Protein AF-A0A416BZJ3-F1 (afdb_monomer)

Foldseek 3Di:
DDDQPKWFQFPPPRDIDTADKDKDQQDDFDPVDPGDDDPVRIFIWGWDWADDPDPDDTDIDITTGDPVGMD

Sequence (71 aa):
MREILFRGKSIKTNQWIYGGFHIWEKRQVCALSNDSLKDDEISYVITVNSFADWNMPRTMQAVEVIADTVG

Mean predicted aligned error: 6.23 Å

Structure (mmCIF, N/CA/C/O backbone):
data_AF-A0A416BZJ3-F1
#
_entry.id   AF-A0A416BZJ3-F1
#
loop_
_atom_site.group_PDB
_atom_site.id
_atom_site.type_symbol
_atom_site.label_atom_id
_atom_site.label_alt_id
_atom_site.label_comp_id
_atom_site.label_asym_id
_atom_site.label_entity_id
_atom_site.label_seq_id
_atom_site.pdbx_PDB_ins_code
_atom_site.Cartn_x
_atom_site.Cartn_y
_atom_site.Cartn_z
_atom_site.occupancy
_atom_site.B_iso_or_equiv
_atom_site.auth_seq_id
_atom_site.auth_comp_id
_atom_site.auth_asym_id
_atom_site.auth_atom_id
_atom_site.pdbx_PDB_model_num
ATOM 1 N N . MET A 1 1 ? -20.736 9.320 -4.761 1.00 43.50 1 MET A N 1
ATOM 2 C CA . MET A 1 1 ? -20.203 8.420 -3.719 1.00 43.50 1 MET A CA 1
ATOM 3 C C . MET A 1 1 ? -19.378 7.377 -4.459 1.00 43.50 1 MET A C 1
ATOM 5 O O . MET A 1 1 ? -19.963 6.650 -5.242 1.00 43.50 1 MET A O 1
ATOM 9 N N . ARG A 1 2 ? -18.03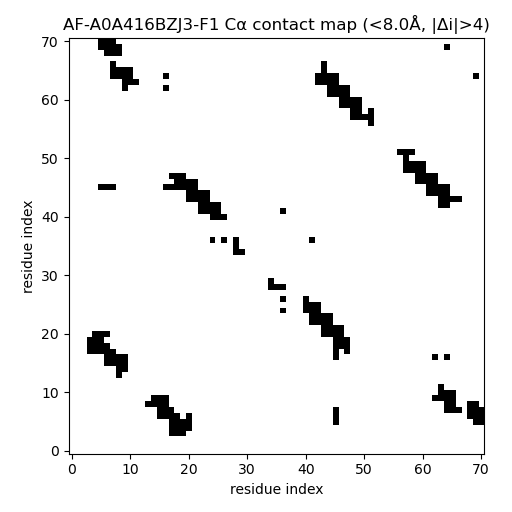8 7.422 -4.401 1.00 56.91 2 ARG A N 1
ATOM 10 C CA . ARG A 1 2 ? -17.212 6.405 -5.080 1.00 56.91 2 ARG A CA 1
ATOM 11 C C . ARG A 1 2 ? -17.290 5.133 -4.244 1.00 56.91 2 ARG A C 1
ATOM 13 O O . ARG A 1 2 ? -17.031 5.212 -3.046 1.00 56.91 2 ARG A O 1
ATOM 20 N N . GLU A 1 3 ? -17.694 4.024 -4.856 1.00 59.38 3 GLU A N 1
ATOM 21 C CA . GLU A 1 3 ? -17.675 2.721 -4.197 1.00 59.38 3 GLU A CA 1
ATOM 22 C C . GLU A 1 3 ? -16.254 2.421 -3.730 1.00 59.38 3 GLU A C 1
ATOM 24 O O . GLU A 1 3 ? -15.275 2.592 -4.458 1.00 59.38 3 GLU A O 1
ATOM 29 N N . ILE A 1 4 ? -16.151 2.048 -2.463 1.00 64.12 4 ILE A N 1
ATOM 30 C CA . ILE A 1 4 ? -14.918 1.566 -1.869 1.00 64.12 4 ILE A CA 1
ATOM 31 C C . ILE A 1 4 ? -14.770 0.130 -2.362 1.00 64.12 4 ILE A C 1
ATOM 33 O O . ILE A 1 4 ? -15.512 -0.743 -1.925 1.00 64.12 4 ILE A O 1
ATOM 37 N N . LEU A 1 5 ? -13.854 -0.083 -3.301 1.00 74.25 5 LEU A N 1
ATOM 38 C CA . LEU A 1 5 ? -13.718 -1.367 -3.990 1.00 74.25 5 LEU A CA 1
ATOM 39 C C . LEU A 1 5 ? -12.904 -2.387 -3.189 1.00 74.25 5 LEU A C 1
ATOM 41 O O . LEU A 1 5 ? -13.101 -3.578 -3.383 1.00 74.25 5 LEU A O 1
ATOM 45 N N . PHE A 1 6 ? -12.010 -1.928 -2.304 1.00 86.06 6 PHE A N 1
ATOM 46 C CA . PHE A 1 6 ? -11.105 -2.805 -1.566 1.00 86.06 6 PHE A CA 1
ATOM 47 C C . PHE A 1 6 ? -10.904 -2.348 -0.118 1.00 86.06 6 PHE A C 1
ATOM 49 O O . PHE A 1 6 ? -10.842 -1.146 0.181 1.00 86.06 6 PHE A O 1
ATOM 56 N N . ARG A 1 7 ? -10.759 -3.320 0.782 1.00 90.69 7 ARG A N 1
ATOM 57 C CA . ARG A 1 7 ? -10.346 -3.148 2.179 1.00 90.69 7 ARG A CA 1
ATOM 58 C C . ARG A 1 7 ? -9.053 -3.900 2.459 1.00 90.69 7 ARG A C 1
ATOM 60 O O . ARG A 1 7 ? -8.767 -4.879 1.793 1.00 90.69 7 ARG A O 1
ATOM 67 N N . GLY A 1 8 ? -8.312 -3.494 3.483 1.00 92.56 8 GLY A N 1
ATOM 68 C CA . GLY A 1 8 ? -7.106 -4.190 3.942 1.00 92.56 8 GLY A CA 1
ATOM 69 C C . GLY A 1 8 ? -6.688 -3.716 5.328 1.00 92.56 8 GLY A C 1
ATOM 70 O O . GLY A 1 8 ? -6.987 -2.585 5.715 1.00 92.56 8 GLY A O 1
ATOM 71 N N . LYS A 1 9 ? -6.030 -4.568 6.115 1.00 94.19 9 LYS A N 1
ATOM 72 C CA . LYS A 1 9 ? -5.535 -4.187 7.444 1.00 94.19 9 LYS A CA 1
ATOM 73 C C . LYS A 1 9 ? -4.213 -3.451 7.327 1.00 94.19 9 LYS A C 1
ATOM 75 O O . LYS A 1 9 ? -3.276 -3.974 6.734 1.00 94.19 9 LYS A O 1
ATOM 80 N N . SER A 1 10 ? -4.119 -2.270 7.931 1.00 92.50 10 SER A N 1
ATOM 81 C CA . SER A 1 10 ? -2.870 -1.511 7.987 1.00 92.50 10 SER A CA 1
ATOM 82 C C . SER A 1 10 ? -1.780 -2.299 8.709 1.00 92.50 10 SER A C 1
ATOM 84 O O . SER A 1 10 ? -2.006 -2.788 9.815 1.00 92.50 10 SER A O 1
ATOM 86 N N . ILE A 1 11 ? -0.573 -2.327 8.140 1.00 92.88 11 ILE A N 1
ATOM 87 C CA . ILE A 1 11 ? 0.601 -2.940 8.784 1.00 92.88 11 ILE A CA 1
ATOM 88 C C . ILE A 1 11 ? 0.955 -2.207 10.091 1.00 92.88 11 ILE A C 1
ATOM 90 O O . ILE A 1 11 ? 1.434 -2.818 11.042 1.00 92.88 11 ILE A O 1
ATOM 94 N N . LYS A 1 12 ? 0.688 -0.895 10.168 1.00 91.69 12 LYS A N 1
ATOM 95 C CA . LYS A 1 12 ? 1.066 -0.057 11.318 1.00 91.69 12 LYS A CA 1
ATOM 96 C C . LYS A 1 12 ? 0.068 -0.123 12.466 1.00 91.69 12 LYS A C 1
ATOM 98 O O . LYS A 1 12 ? 0.469 -0.214 13.620 1.00 91.69 12 LYS A O 1
ATOM 103 N N . THR A 1 13 ? -1.224 -0.015 12.163 1.00 91.69 13 THR A N 1
ATOM 104 C CA . THR A 1 13 ? -2.269 0.124 13.193 1.00 91.69 13 THR A CA 1
ATOM 105 C C . THR A 1 13 ? -3.141 -1.117 13.343 1.00 91.69 13 THR A C 1
ATOM 107 O O . THR A 1 13 ? -3.956 -1.171 14.259 1.00 91.69 13 THR A O 1
ATOM 110 N N . ASN A 1 14 ? -3.002 -2.107 12.453 1.00 91.88 14 ASN A N 1
ATOM 111 C CA . ASN A 1 14 ? -3.848 -3.303 12.368 1.00 91.88 14 ASN A CA 1
ATOM 112 C C . ASN A 1 14 ? -5.354 -3.003 12.186 1.00 91.88 14 ASN A C 1
ATOM 114 O O . ASN A 1 14 ? -6.206 -3.876 12.360 1.00 91.88 14 ASN A O 1
ATOM 118 N N . GLN A 1 15 ? -5.694 -1.760 11.837 1.00 92.88 15 GLN A N 1
ATOM 119 C CA . GLN A 1 15 ? -7.058 -1.320 11.563 1.00 92.88 15 GLN A CA 1
ATOM 120 C C . GLN A 1 15 ? -7.405 -1.536 10.093 1.00 92.88 15 GLN A C 1
ATOM 122 O O . GLN A 1 15 ? -6.538 -1.476 9.222 1.00 92.88 15 GLN A O 1
ATOM 127 N N . TRP A 1 16 ? -8.688 -1.758 9.820 1.00 92.00 16 TRP A N 1
ATOM 128 C CA . TRP A 1 16 ? -9.198 -1.856 8.459 1.00 92.00 16 TRP A CA 1
ATOM 129 C C . TRP A 1 16 ? -9.187 -0.491 7.772 1.00 92.00 16 TRP A C 1
ATOM 131 O O . TRP A 1 16 ? -9.780 0.467 8.267 1.00 92.00 16 TRP A O 1
ATOM 141 N N . ILE A 1 17 ? -8.534 -0.435 6.618 1.00 91.00 17 ILE A N 1
ATOM 142 C CA . ILE A 1 17 ? -8.475 0.710 5.716 1.00 91.00 17 ILE A CA 1
ATOM 143 C C . ILE A 1 17 ? -9.246 0.359 4.452 1.00 91.00 17 ILE A C 1
ATOM 145 O O . ILE A 1 17 ? -9.273 -0.795 4.032 1.00 91.00 17 ILE A O 1
ATOM 149 N N . TYR A 1 18 ? -9.874 1.364 3.861 1.00 90.31 18 TYR A N 1
ATOM 150 C CA . TYR A 1 18 ? -10.84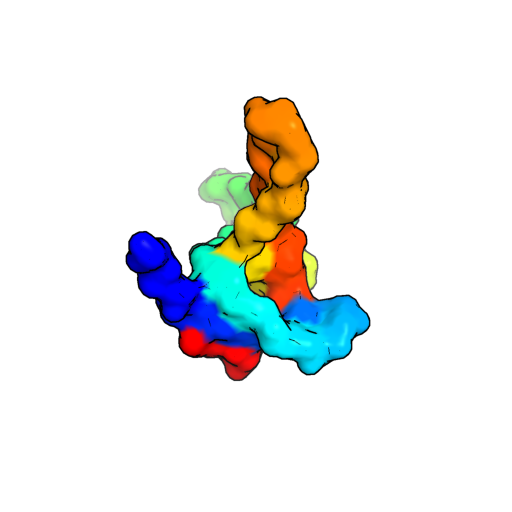0 1.229 2.785 1.00 90.31 18 TYR A CA 1
ATOM 151 C C . TYR A 1 18 ? -10.515 2.240 1.687 1.00 90.31 18 TYR A C 1
ATOM 153 O O . TYR A 1 18 ? -10.374 3.428 1.982 1.00 90.31 18 TYR A O 1
ATOM 161 N N . GLY A 1 19 ? -10.399 1.798 0.435 1.00 90.12 19 GLY A N 1
ATOM 162 C CA . GLY A 1 19 ? -10.071 2.703 -0.665 1.00 90.12 19 GLY A CA 1
ATOM 163 C C . GLY A 1 19 ? -9.706 2.006 -1.971 1.00 90.12 19 GLY A C 1
ATOM 164 O O . GLY A 1 19 ? -10.213 0.929 -2.281 1.00 90.12 19 GLY A O 1
ATOM 165 N N . GLY A 1 20 ? -8.850 2.658 -2.761 1.00 88.56 20 GLY A N 1
ATOM 166 C CA . GLY A 1 20 ? -8.343 2.108 -4.019 1.00 88.56 20 GLY A CA 1
ATOM 167 C C . GLY A 1 20 ? -7.084 1.282 -3.787 1.00 88.56 20 GLY A C 1
ATOM 168 O O . GLY A 1 20 ? -6.116 1.799 -3.234 1.00 88.56 20 GLY A O 1
ATOM 169 N N . PHE A 1 21 ? -7.081 0.023 -4.208 1.00 90.38 21 PHE A N 1
ATOM 170 C CA . PHE A 1 21 ? -5.931 -0.865 -4.061 1.00 90.38 21 PHE A CA 1
ATOM 171 C C . PHE A 1 21 ? -4.869 -0.612 -5.140 1.00 90.38 21 PHE A C 1
ATOM 173 O O . PHE A 1 21 ? -5.196 -0.400 -6.308 1.00 90.38 21 PHE A O 1
ATOM 180 N N . HIS A 1 22 ? -3.599 -0.637 -4.742 1.00 90.62 22 HIS A N 1
ATOM 181 C CA . HIS A 1 22 ? -2.454 -0.506 -5.633 1.00 90.62 22 HIS A CA 1
ATOM 182 C C . HIS A 1 22 ? -1.279 -1.351 -5.118 1.00 90.62 22 HIS A C 1
ATOM 184 O O . HIS A 1 22 ? -1.032 -1.420 -3.913 1.00 90.62 22 HIS A O 1
ATOM 190 N N . ILE A 1 23 ? -0.552 -1.983 -6.038 1.00 91.62 23 ILE A N 1
ATOM 191 C CA . ILE A 1 23 ? 0.701 -2.686 -5.750 1.00 91.62 23 ILE A CA 1
ATOM 192 C C . ILE A 1 23 ? 1.835 -1.723 -6.081 1.00 91.62 23 ILE A C 1
ATOM 194 O O . ILE A 1 23 ? 1.950 -1.273 -7.219 1.00 91.62 23 ILE A O 1
ATOM 198 N N . TRP A 1 24 ? 2.639 -1.390 -5.078 1.00 92.12 24 TRP A N 1
ATOM 199 C CA . TRP A 1 24 ? 3.762 -0.477 -5.205 1.00 92.12 24 TRP A CA 1
ATOM 200 C C . TRP A 1 24 ? 5.084 -1.248 -5.210 1.00 92.12 24 TRP A C 1
ATOM 202 O O . TRP A 1 24 ? 5.518 -1.786 -4.193 1.00 92.12 24 TRP A O 1
ATOM 212 N N . GLU A 1 25 ? 5.746 -1.245 -6.362 1.00 91.25 25 GLU A N 1
ATOM 213 C CA . GLU A 1 25 ? 7.118 -1.722 -6.533 1.00 91.25 25 GLU A CA 1
ATOM 214 C C . GLU A 1 25 ? 8.110 -0.645 -6.055 1.00 91.25 25 GLU A C 1
ATOM 216 O O . GLU A 1 25 ? 8.161 0.464 -6.596 1.00 91.25 25 GLU A O 1
ATOM 221 N N . LYS A 1 26 ? 8.904 -0.940 -5.019 1.00 88.44 26 LYS A N 1
ATOM 222 C CA . LYS A 1 26 ? 9.863 0.021 -4.433 1.00 88.44 26 LYS A CA 1
ATOM 223 C C . LYS A 1 26 ? 11.094 0.251 -5.307 1.00 88.44 26 LYS A C 1
ATOM 225 O O . LYS A 1 26 ? 11.778 1.262 -5.149 1.00 88.44 26 LYS A O 1
ATOM 230 N N . ARG A 1 27 ? 11.400 -0.698 -6.192 1.00 89.94 27 ARG A N 1
ATOM 231 C CA . ARG A 1 27 ? 12.589 -0.700 -7.043 1.00 89.94 27 ARG A CA 1
ATOM 232 C C . ARG A 1 27 ? 12.197 -0.968 -8.489 1.00 89.94 27 ARG A C 1
ATOM 234 O O . ARG A 1 27 ? 11.410 -1.863 -8.763 1.00 89.94 27 ARG A O 1
ATOM 241 N 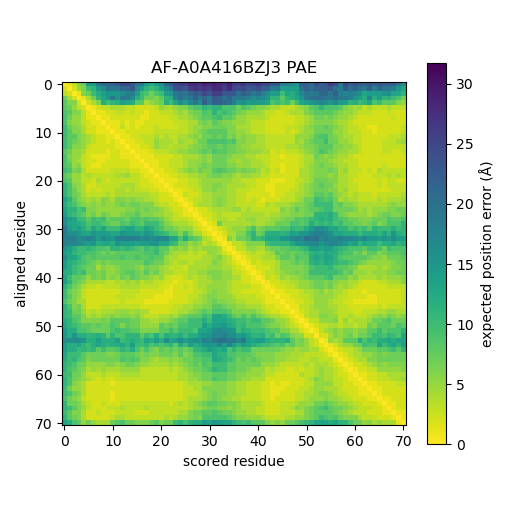N . GLN A 1 28 ? 12.810 -0.231 -9.411 1.00 86.75 28 GLN A N 1
ATOM 242 C CA . GLN A 1 28 ? 12.693 -0.509 -10.838 1.00 86.75 28 GLN A CA 1
ATOM 243 C C . GLN A 1 28 ? 13.552 -1.726 -11.207 1.00 86.75 28 GLN A C 1
ATOM 245 O O . GLN A 1 28 ? 14.757 -1.737 -10.942 1.00 86.75 28 GLN A O 1
ATOM 250 N N . VAL A 1 29 ? 12.951 -2.720 -11.858 1.00 88.31 29 VAL A N 1
ATOM 251 C CA . VAL A 1 29 ? 13.666 -3.898 -12.370 1.00 88.31 29 VAL A CA 1
ATOM 252 C C . VAL A 1 29 ? 14.339 -3.573 -13.703 1.00 88.31 29 VAL A C 1
ATOM 254 O O . VAL A 1 29 ? 13.753 -2.922 -14.572 1.00 88.31 29 VAL A O 1
ATOM 257 N N . CYS A 1 30 ? 15.576 -4.036 -13.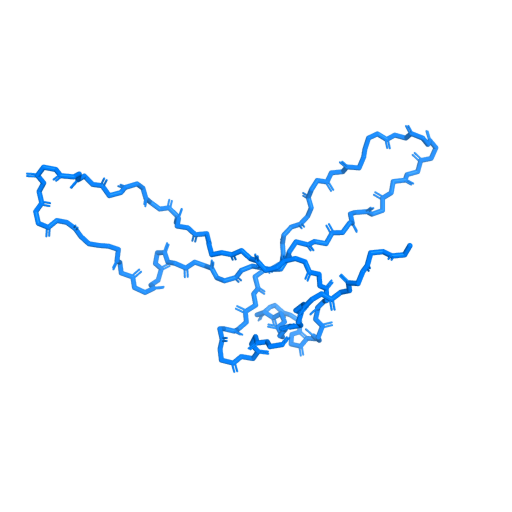890 1.00 85.19 30 CYS A N 1
ATOM 258 C CA . CYS A 1 30 ? 16.255 -3.930 -15.178 1.00 85.19 30 CYS A CA 1
ATOM 259 C C . CYS A 1 30 ? 15.754 -5.015 -16.143 1.00 85.19 30 CYS A C 1
ATOM 261 O O . CYS A 1 30 ? 16.019 -6.199 -15.949 1.00 85.19 30 CYS A O 1
ATOM 263 N N . ALA A 1 31 ? 15.093 -4.602 -17.229 1.00 81.19 31 ALA A N 1
ATOM 264 C CA . ALA A 1 31 ? 14.510 -5.511 -18.221 1.00 81.19 31 ALA A CA 1
ATOM 265 C C . ALA A 1 31 ? 15.538 -6.343 -19.019 1.00 81.19 31 ALA A C 1
ATOM 267 O O . ALA A 1 31 ? 15.168 -7.323 -19.659 1.00 81.19 31 ALA A O 1
ATOM 268 N N . LEU A 1 32 ? 16.815 -5.943 -19.019 1.00 86.38 32 LEU A N 1
ATOM 269 C CA . LEU A 1 32 ? 17.890 -6.599 -19.781 1.00 86.38 32 LEU A CA 1
ATOM 270 C C . LEU A 1 32 ? 18.681 -7.629 -18.961 1.00 86.38 32 LEU A C 1
ATOM 272 O O . LEU A 1 32 ? 19.557 -8.303 -19.500 1.00 86.38 32 LEU A O 1
ATOM 276 N N . SER A 1 33 ? 18.397 -7.750 -17.667 1.00 78.50 33 SER A N 1
ATOM 277 C CA . SER A 1 33 ? 19.014 -8.728 -16.769 1.00 78.50 33 SER A CA 1
ATOM 278 C C . SER A 1 33 ? 17.967 -9.694 -16.228 1.00 78.50 33 SER A C 1
ATOM 280 O O . SER A 1 33 ? 16.783 -9.378 -16.214 1.00 78.50 33 SER A O 1
ATOM 282 N N . ASN A 1 34 ? 18.400 -10.848 -15.713 1.00 82.44 34 ASN A N 1
ATOM 283 C CA . ASN A 1 34 ? 17.528 -11.793 -15.003 1.00 82.44 34 ASN A CA 1
ATOM 284 C C . ASN A 1 34 ? 17.209 -11.314 -13.570 1.00 82.44 34 ASN A C 1
ATOM 286 O O . ASN A 1 34 ? 17.321 -12.067 -12.605 1.00 82.44 34 ASN A O 1
ATOM 290 N N . ASP A 1 35 ? 16.930 -10.021 -13.445 1.00 84.75 35 ASP A N 1
ATOM 291 C CA . ASP A 1 35 ? 16.637 -9.332 -12.199 1.00 84.75 35 ASP A CA 1
ATOM 292 C C . ASP A 1 35 ? 15.137 -9.444 -11.918 1.00 84.75 35 ASP A C 1
ATOM 294 O O . ASP A 1 35 ? 14.313 -9.363 -12.829 1.00 84.75 35 ASP A O 1
ATOM 298 N N . SER A 1 36 ? 14.781 -9.667 -10.660 1.00 84.62 36 SER A N 1
ATOM 299 C CA . SER A 1 36 ? 13.403 -9.872 -10.227 1.00 84.62 36 SER A CA 1
ATOM 300 C C . SER A 1 36 ? 13.169 -9.147 -8.913 1.00 84.62 36 SER A C 1
ATOM 302 O O . SER A 1 36 ? 14.051 -9.122 -8.051 1.00 84.62 36 SER A O 1
ATOM 304 N N . LEU A 1 37 ? 11.967 -8.599 -8.747 1.00 85.38 37 LEU A N 1
ATOM 305 C CA . LEU A 1 37 ? 11.533 -8.059 -7.463 1.00 85.38 37 LEU A CA 1
ATOM 306 C C . LEU A 1 37 ? 11.487 -9.173 -6.423 1.00 85.38 37 LEU A C 1
ATOM 308 O O . LEU A 1 37 ? 10.978 -10.264 -6.686 1.00 85.38 37 LEU A O 1
ATOM 312 N N . LYS A 1 38 ? 12.024 -8.882 -5.244 1.00 87.38 38 LYS A N 1
ATOM 313 C CA . LYS A 1 38 ? 11.817 -9.708 -4.054 1.00 87.38 38 LYS A CA 1
ATOM 314 C C . LYS A 1 38 ? 10.536 -9.278 -3.339 1.00 87.38 38 LYS A C 1
ATOM 316 O O . LYS A 1 38 ? 10.086 -8.145 -3.495 1.00 87.38 38 LYS A O 1
ATOM 321 N N . ASP A 1 39 ? 9.976 -10.156 -2.513 1.00 83.12 39 ASP A N 1
ATOM 322 C CA . ASP A 1 39 ? 8.722 -9.882 -1.797 1.00 83.12 39 ASP A CA 1
ATOM 323 C C . ASP A 1 39 ? 8.810 -8.656 -0.868 1.00 83.12 39 ASP A C 1
ATOM 325 O O . ASP A 1 39 ? 7.830 -7.938 -0.692 1.00 83.12 39 ASP A O 1
ATOM 329 N N . ASP A 1 40 ? 9.985 -8.357 -0.305 1.00 85.75 40 ASP A N 1
ATOM 330 C CA . ASP A 1 40 ? 10.222 -7.173 0.533 1.00 85.75 40 ASP A CA 1
ATOM 331 C C . ASP A 1 40 ? 10.276 -5.852 -0.265 1.00 85.75 40 ASP A C 1
ATOM 333 O O . ASP A 1 40 ? 10.096 -4.755 0.292 1.00 85.75 40 ASP A O 1
ATOM 337 N N . GLU A 1 41 ? 10.463 -5.954 -1.582 1.00 87.06 41 GLU A N 1
ATOM 338 C CA . GLU A 1 41 ? 10.470 -4.841 -2.534 1.00 87.06 41 GLU A CA 1
ATOM 339 C C . GLU A 1 41 ? 9.068 -4.516 -3.077 1.00 87.06 41 GLU A C 1
ATOM 341 O O . GLU A 1 41 ? 8.909 -3.529 -3.800 1.00 87.06 41 GLU A O 1
ATOM 346 N N . ILE A 1 42 ? 8.049 -5.294 -2.696 1.00 90.31 42 ILE A N 1
ATOM 347 C CA . ILE A 1 42 ? 6.652 -5.104 -3.092 1.00 90.31 42 ILE A CA 1
ATOM 348 C C . ILE A 1 42 ? 5.839 -4.673 -1.867 1.00 90.31 42 ILE A C 1
ATOM 350 O O . ILE A 1 42 ? 5.727 -5.395 -0.878 1.00 90.31 42 ILE A O 1
ATOM 354 N N . SER A 1 43 ? 5.235 -3.488 -1.932 1.00 92.12 43 SER A N 1
ATOM 355 C CA . SER A 1 43 ? 4.293 -3.004 -0.920 1.00 92.12 43 SER A CA 1
ATOM 356 C C . SER A 1 43 ? 2.867 -3.036 -1.456 1.00 92.12 43 SER A C 1
ATOM 358 O O . SER A 1 43 ? 2.565 -2.506 -2.522 1.00 92.12 43 SER A O 1
ATOM 360 N N . TYR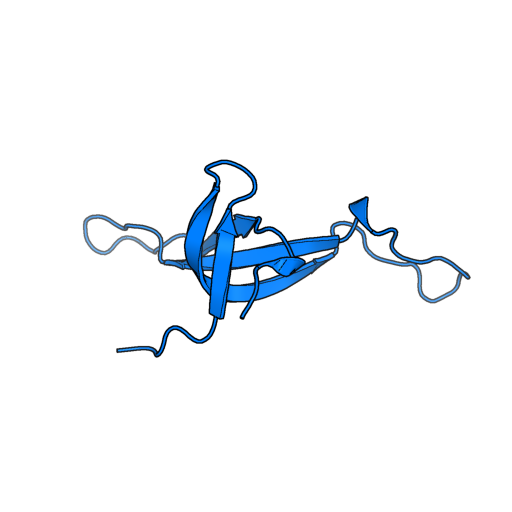 A 1 44 ? 1.955 -3.591 -0.668 1.00 92.31 44 TYR A N 1
ATOM 361 C CA . TYR A 1 44 ? 0.522 -3.545 -0.938 1.00 92.31 44 TYR A CA 1
ATOM 362 C C . TYR A 1 44 ? -0.060 -2.311 -0.263 1.00 92.31 44 TYR A C 1
ATOM 364 O O . TYR A 1 44 ? 0.059 -2.166 0.955 1.00 92.31 44 TYR A O 1
ATOM 372 N N . VAL A 1 45 ? -0.668 -1.404 -1.027 1.00 93.44 45 VAL A N 1
ATOM 373 C CA . VAL A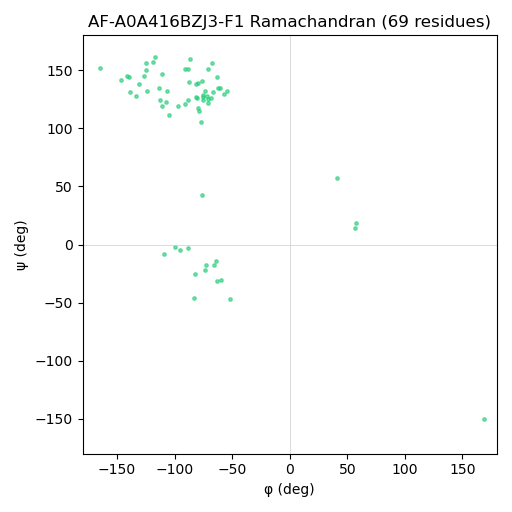 1 45 ? -1.177 -0.140 -0.484 1.00 93.44 45 VAL A CA 1
ATOM 374 C C . VAL A 1 45 ? -2.639 0.098 -0.827 1.00 93.44 45 VAL A C 1
ATOM 376 O O . VAL A 1 45 ? -3.121 -0.227 -1.911 1.00 93.44 45 VAL A O 1
ATOM 379 N N . ILE A 1 46 ? -3.348 0.724 0.109 1.00 92.62 46 ILE A N 1
ATOM 380 C CA . ILE A 1 46 ? -4.675 1.288 -0.125 1.00 92.62 46 ILE A CA 1
ATOM 381 C C . ILE A 1 46 ? -4.559 2.804 -0.148 1.00 92.62 46 ILE A C 1
ATOM 383 O O . ILE A 1 46 ? -4.101 3.439 0.803 1.00 92.62 46 ILE A O 1
ATOM 387 N N . THR A 1 47 ? -4.990 3.375 -1.262 1.00 90.38 47 THR A N 1
ATOM 388 C CA . THR A 1 47 ? -5.072 4.812 -1.488 1.00 90.38 47 THR A CA 1
ATOM 389 C C . THR A 1 47 ? -6.337 5.358 -0.841 1.00 90.38 47 THR A C 1
ATOM 391 O O . THR A 1 47 ? -7.449 4.877 -1.080 1.00 90.38 47 THR A O 1
ATOM 394 N N . VAL A 1 48 ? -6.156 6.365 0.006 1.00 87.31 48 VAL A N 1
ATOM 395 C CA . VAL A 1 48 ? -7.214 7.026 0.766 1.00 87.31 48 VAL A CA 1
ATOM 396 C C . VAL A 1 48 ? -7.175 8.523 0.499 1.00 87.31 48 VAL A C 1
ATOM 398 O O . VAL A 1 48 ? -6.129 9.108 0.213 1.00 87.31 48 VAL A O 1
ATOM 401 N N . ASN A 1 49 ? -8.339 9.162 0.581 1.00 83.19 49 ASN A N 1
ATOM 402 C CA . ASN A 1 49 ? -8.404 10.613 0.490 1.00 83.19 49 ASN A CA 1
ATOM 403 C C . ASN A 1 49 ? -7.830 11.224 1.768 1.00 83.19 49 ASN A C 1
ATOM 405 O O . ASN A 1 49 ? -8.301 10.900 2.859 1.00 83.19 49 ASN A O 1
ATOM 409 N N . SER A 1 50 ? -6.878 12.149 1.632 1.00 81.69 50 SER A N 1
ATOM 410 C CA . SER A 1 50 ? -6.469 12.971 2.765 1.00 81.69 50 SER A CA 1
ATOM 411 C C . SER A 1 50 ? -7.591 13.921 3.181 1.00 81.69 50 SER A C 1
ATOM 413 O O . SER A 1 50 ? -8.438 14.330 2.375 1.00 81.69 50 SER A O 1
ATOM 415 N N . PHE A 1 51 ? -7.544 14.342 4.442 1.00 80.75 51 PHE A N 1
ATOM 416 C CA . PHE A 1 51 ? -8.226 15.557 4.865 1.00 80.75 51 PHE A CA 1
ATOM 417 C C . PHE A 1 51 ? -7.615 16.767 4.136 1.00 80.75 51 PHE A C 1
ATOM 419 O O . PHE A 1 51 ? -6.411 16.795 3.871 1.00 80.75 51 PHE A O 1
ATOM 426 N N . ALA A 1 52 ? -8.443 17.750 3.791 1.00 79.38 52 ALA A N 1
ATOM 427 C CA . ALA A 1 52 ? -7.997 19.056 3.322 1.00 79.38 52 ALA A CA 1
ATOM 428 C C . ALA A 1 52 ? -8.880 20.121 3.959 1.00 79.38 52 ALA A C 1
ATOM 430 O O . ALA A 1 52 ? -10.106 20.002 3.925 1.00 79.38 52 ALA A O 1
ATOM 431 N N . ASP A 1 53 ? -8.237 21.138 4.518 1.00 80.88 53 ASP A N 1
ATOM 432 C CA . ASP A 1 53 ? -8.905 22.312 5.062 1.00 80.88 53 ASP A CA 1
ATOM 433 C C . ASP A 1 53 ? -9.023 23.401 3.977 1.00 80.88 53 ASP A C 1
ATOM 435 O O . ASP A 1 53 ? -8.212 23.448 3.050 1.00 80.88 53 ASP A O 1
ATOM 439 N N . TRP A 1 54 ? -10.056 24.243 4.056 1.00 77.12 54 TRP A N 1
ATOM 440 C CA . TRP A 1 54 ? -10.247 25.454 3.230 1.00 77.12 54 TRP A CA 1
ATOM 441 C C . TRP A 1 54 ? -9.894 25.357 1.730 1.00 77.12 54 TRP A C 1
ATOM 443 O O . TRP A 1 54 ? -9.098 26.141 1.218 1.00 77.12 54 TRP A O 1
ATOM 453 N N . ASN A 1 55 ? -10.513 24.428 0.990 1.00 81.06 55 ASN A N 1
ATOM 454 C CA . ASN A 1 55 ? -10.347 24.290 -0.472 1.00 81.06 55 ASN A CA 1
ATOM 455 C C . ASN A 1 55 ? -8.889 24.063 -0.935 1.00 81.06 55 ASN A C 1
ATOM 457 O O . ASN A 1 55 ? -8.565 24.256 -2.109 1.00 81.06 55 ASN A O 1
ATOM 461 N N . MET A 1 56 ? -8.000 23.644 -0.030 1.00 84.38 56 MET A N 1
ATOM 462 C CA . MET A 1 56 ? -6.638 23.282 -0.398 1.00 84.38 56 MET A CA 1
ATOM 463 C C . MET A 1 56 ? -6.617 21.966 -1.190 1.00 8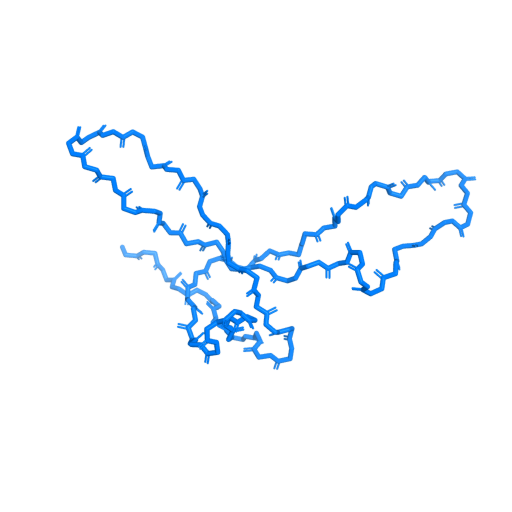4.38 56 MET A C 1
ATOM 465 O O . MET A 1 56 ? -7.465 21.090 -0.976 1.00 84.38 56 MET A O 1
ATOM 469 N N . PRO A 1 57 ? -5.633 21.786 -2.090 1.00 81.38 57 PRO A N 1
ATOM 470 C CA . PRO A 1 57 ? -5.424 20.514 -2.764 1.00 81.38 57 PRO A CA 1
ATOM 471 C C . PRO A 1 57 ? -5.260 19.377 -1.751 1.00 81.38 57 PRO A C 1
ATOM 473 O O . PRO A 1 57 ? -4.487 19.480 -0.798 1.00 81.38 57 PRO A O 1
ATOM 476 N N . ARG A 1 58 ? -5.980 18.275 -1.972 1.00 83.31 58 ARG A N 1
ATOM 477 C CA . ARG A 1 58 ? -5.816 17.055 -1.175 1.00 83.31 58 ARG A CA 1
ATOM 478 C C . ARG A 1 58 ? -4.521 16.368 -1.570 1.00 83.31 58 ARG A C 1
ATOM 480 O O . ARG A 1 58 ? -4.264 16.164 -2.757 1.00 83.31 58 ARG A O 1
ATOM 487 N N . THR A 1 59 ? -3.732 15.982 -0.579 1.00 85.62 59 THR A N 1
ATOM 488 C CA . THR A 1 59 ? -2.577 15.124 -0.807 1.00 85.62 59 THR A CA 1
ATOM 489 C C . THR A 1 59 ? -3.052 13.695 -1.033 1.00 85.62 59 THR A C 1
ATOM 491 O O . THR A 1 59 ? -3.996 13.213 -0.405 1.00 85.62 59 THR A O 1
ATOM 494 N N . MET A 1 60 ? -2.413 12.992 -1.964 1.00 84.94 60 MET A N 1
ATOM 495 C CA . MET A 1 60 ? -2.631 11.556 -2.083 1.00 84.94 60 MET A CA 1
ATOM 496 C C . MET A 1 60 ? -2.032 10.886 -0.847 1.00 84.94 60 MET A C 1
ATOM 498 O O . MET A 1 60 ? -0.862 11.098 -0.532 1.00 84.94 60 MET A O 1
ATOM 502 N N . GLN A 1 61 ? -2.830 10.081 -0.151 1.00 89.62 61 GLN A N 1
ATOM 503 C CA . GLN A 1 61 ? -2.351 9.252 0.945 1.00 89.62 61 GLN A CA 1
ATOM 504 C C . GLN A 1 61 ? -2.467 7.786 0.550 1.00 89.62 61 GLN A C 1
ATOM 506 O O . GLN A 1 61 ? -3.485 7.351 0.014 1.00 89.62 61 GLN A O 1
ATOM 511 N N . ALA A 1 62 ? -1.412 7.028 0.817 1.00 91.06 62 ALA A N 1
ATOM 512 C CA . ALA A 1 62 ? -1.372 5.589 0.632 1.00 91.06 62 ALA A CA 1
ATOM 513 C C . ALA A 1 62 ? -0.985 4.947 1.963 1.00 91.06 62 ALA A C 1
ATOM 515 O O . ALA A 1 62 ? -0.045 5.389 2.627 1.00 91.06 62 ALA A O 1
ATOM 516 N N . VAL A 1 63 ? -1.736 3.928 2.365 1.00 92.25 63 VAL A N 1
ATOM 517 C CA . VAL A 1 63 ? -1.486 3.173 3.591 1.00 92.25 63 VAL A CA 1
ATOM 518 C C . VAL A 1 63 ? -1.061 1.770 3.207 1.00 92.25 63 VAL A C 1
ATOM 520 O O . VAL A 1 63 ? -1.793 1.088 2.495 1.00 92.25 63 VAL A O 1
ATOM 523 N N . GLU A 1 64 ? 0.100 1.334 3.690 1.00 93.44 64 GLU A N 1
ATOM 524 C CA . GLU A 1 64 ? 0.539 -0.051 3.531 1.00 93.44 64 GLU A CA 1
ATOM 525 C C . GLU A 1 64 ? -0.358 -0.999 4.329 1.00 93.44 64 GLU A C 1
ATOM 527 O O . GLU A 1 64 ? -0.642 -0.775 5.517 1.00 93.44 64 GLU A O 1
ATOM 532 N N . VAL A 1 65 ? -0.798 -2.061 3.661 1.00 94.06 65 VAL A N 1
ATOM 533 C CA . VAL A 1 65 ? -1.708 -3.073 4.188 1.00 94.06 65 VAL A CA 1
ATOM 534 C C . VAL A 1 65 ? -1.122 -4.473 4.056 1.00 94.06 65 VAL A C 1
ATOM 536 O O . VAL A 1 65 ? -0.267 -4.737 3.216 1.00 94.06 65 VAL A O 1
ATOM 539 N N . ILE A 1 66 ? -1.594 -5.381 4.903 1.00 92.50 66 ILE A N 1
ATOM 540 C CA . ILE A 1 66 ? -1.236 -6.798 4.848 1.00 92.50 66 ILE A CA 1
ATOM 541 C C . ILE A 1 66 ? -1.893 -7.413 3.607 1.00 92.50 66 ILE A C 1
ATOM 543 O O . ILE A 1 66 ? -3.123 -7.386 3.496 1.00 92.50 66 ILE A O 1
ATOM 547 N N . ALA A 1 67 ? -1.086 -7.987 2.711 1.00 88.50 67 ALA A N 1
ATOM 548 C CA . ALA A 1 67 ? -1.522 -8.538 1.424 1.00 88.50 67 ALA A CA 1
ATOM 549 C C . ALA A 1 67 ? -2.688 -9.532 1.562 1.00 88.50 67 ALA A C 1
ATOM 551 O O . ALA A 1 67 ? -3.718 -9.375 0.912 1.00 88.50 67 ALA A O 1
ATOM 552 N N . ASP A 1 68 ? -2.577 -10.469 2.506 1.00 90.94 68 ASP A N 1
ATOM 553 C CA . ASP A 1 68 ? -3.566 -11.531 2.751 1.00 90.94 68 ASP A CA 1
ATOM 554 C C . ASP A 1 68 ? -4.934 -11.017 3.219 1.00 90.94 68 ASP A C 1
ATOM 556 O O . ASP A 1 68 ? -5.914 -11.758 3.270 1.00 90.94 68 ASP A O 1
ATOM 560 N N . THR A 1 69 ? -5.004 -9.748 3.621 1.00 89.38 69 THR A N 1
ATOM 561 C CA . THR A 1 69 ? -6.236 -9.135 4.126 1.00 89.38 69 THR A CA 1
ATOM 562 C C . THR A 1 69 ? -6.956 -8.295 3.079 1.00 89.38 69 THR A C 1
ATOM 564 O O . THR A 1 69 ? -8.014 -7.748 3.391 1.00 89.38 69 THR A O 1
ATOM 567 N N . VAL A 1 70 ? -6.395 -8.173 1.871 1.00 87.69 70 VAL A N 1
ATOM 568 C CA . VAL A 1 70 ? -6.973 -7.369 0.794 1.00 87.69 70 VAL A CA 1
ATOM 569 C C . VAL A 1 70 ? -8.177 -8.082 0.170 1.00 87.69 70 VAL A C 1
ATOM 571 O O . VAL A 1 70 ? -8.065 -9.241 -0.225 1.00 87.69 70 VAL A O 1
ATOM 574 N N . GLY A 1 71 ? -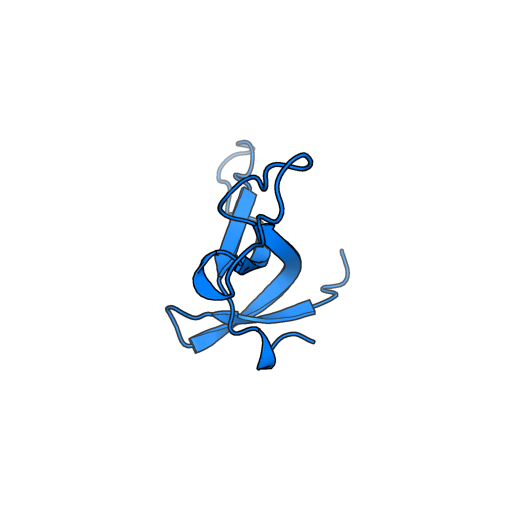9.320 -7.395 0.061 1.00 79.12 71 GLY A N 1
ATOM 575 C CA . GLY A 1 71 ? -10.520 -7.899 -0.625 1.00 79.12 71 GLY A CA 1
ATOM 576 C C . GLY A 1 71 ? -11.713 -6.964 -0.569 1.00 79.12 71 GLY A C 1
ATOM 577 O O . GLY A 1 71 ? -11.522 -5.794 -0.169 1.00 79.12 71 GLY A O 1
#

pLDDT: mean 85.9, std 8.83, range [43.5, 94.19]

Secondary structure (DSSP, 8-state):
-----EEEEBTTT--EEEEEEEEEESS---TTTT----GGGEEEEEEEEPP-STTPPPPEEEEEB-GGG--

Nearest PDB structures (foldseek):
  3ggr-assembly1_B  TM=4.622E-01  e=7.943E+00  Homo sapiens
  4by6-assembly1_E  TM=2.861E-01  e=5.332E+00  Saccharomyces cerevisiae S288C

Radius of gyration: 14.89 Å; Cα contacts (8 Å, |Δi|>4): 128; chains: 1; bounding box: 39×37×33 Å

Solvent-accessible surface area (backbone atoms only — not comparable to full-atom values): 4399 Å² total; per-residue (Å²): 132,82,80,69,77,28,35,23,29,24,71,86,76,66,44,81,44,68,18,50,73,47,80,44,69,77,63,89,69,52,88,91,51,100,58,73,85,50,76,91,41,50,45,37,28,34,35,38,86,44,83,59,67,92,89,47,83,60,54,90,35,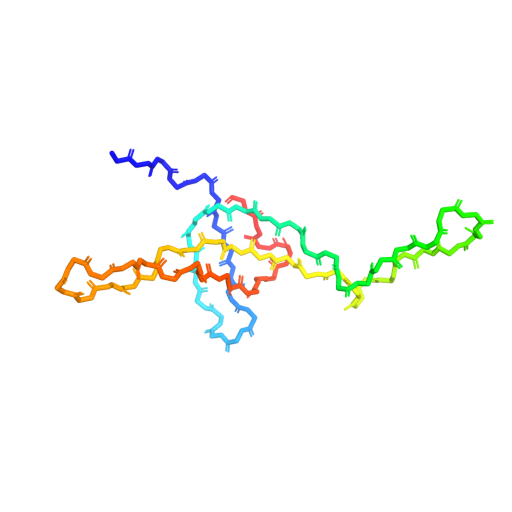70,44,55,28,42,68,93,52,55,83